Protein AF-A0A9N8D6X9-F1 (afdb_monomer_lite)

Secondary structure (DSSP, 8-state):
-PPPHHHHT--TTGGGEEEETTTTEEEETTB-TT-EEHHHHHHTTSPPP-HHHHHHHHHHHHHH-TTTSGGGTT--HHHHHHHHHHHHHHHHHHHHHHHHHHHHHHHT-SSS---TTSHHHHHHHHHHHH-----S-SS---EETTTTEE-

Structure (mmCIF, N/CA/C/O backbone):
data_AF-A0A9N8D6X9-F1
#
_entry.id   AF-A0A9N8D6X9-F1
#
loop_
_atom_site.group_PDB
_atom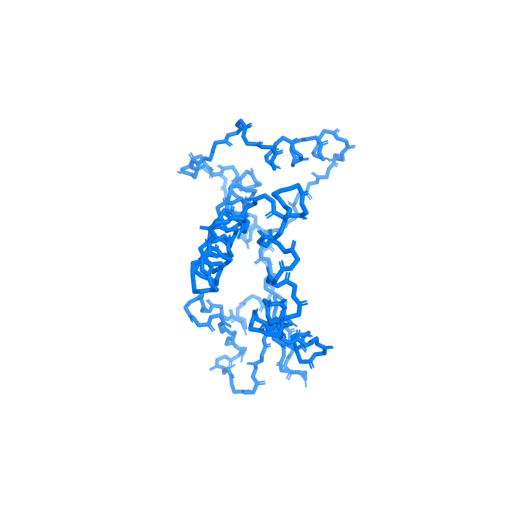_site.id
_atom_site.type_symbol
_atom_site.label_atom_id
_atom_site.label_alt_id
_atom_site.label_comp_id
_atom_site.label_asym_id
_atom_site.label_entity_id
_atom_site.label_seq_id
_atom_site.pdbx_PDB_ins_code
_atom_site.Cartn_x
_atom_site.Cartn_y
_atom_site.Cartn_z
_atom_site.occupancy
_atom_site.B_iso_or_equiv
_atom_site.auth_seq_id
_atom_site.auth_comp_id
_atom_site.auth_asym_id
_atom_site.auth_atom_id
_atom_site.pdbx_PDB_model_num
ATOM 1 N N . MET A 1 1 ? -7.297 19.271 22.903 1.00 64.44 1 MET A N 1
ATOM 2 C CA . MET A 1 1 ? -7.387 18.286 21.809 1.00 64.44 1 MET A CA 1
ATOM 3 C C . MET A 1 1 ? -8.527 17.331 22.108 1.00 64.44 1 MET A C 1
ATOM 5 O O . MET A 1 1 ? -8.699 16.963 23.267 1.00 64.44 1 MET A O 1
ATOM 9 N N . VAL A 1 2 ? -9.346 17.009 21.108 1.00 78.25 2 VAL A N 1
ATOM 10 C CA . VAL A 1 2 ? -10.376 15.965 21.226 1.00 78.25 2 VAL A CA 1
ATOM 11 C C . VAL A 1 2 ? -9.662 14.612 21.196 1.00 78.25 2 VAL A C 1
ATOM 13 O O . VAL A 1 2 ? -8.679 14.465 20.479 1.00 78.25 2 VAL A O 1
ATOM 16 N N . ALA A 1 3 ? -10.105 13.640 21.995 1.00 87.44 3 ALA A N 1
ATOM 17 C CA . ALA A 1 3 ? -9.507 12.306 21.960 1.00 87.44 3 ALA A CA 1
ATOM 18 C C . ALA A 1 3 ? -9.678 11.666 20.559 1.00 87.44 3 ALA A C 1
ATOM 20 O O . ALA A 1 3 ? -10.742 11.851 19.955 1.00 87.44 3 ALA A O 1
ATOM 21 N N . PRO A 1 4 ? -8.696 10.892 20.057 1.00 93.50 4 PRO A N 1
ATOM 22 C CA . PRO A 1 4 ? -8.816 10.170 18.791 1.00 93.50 4 P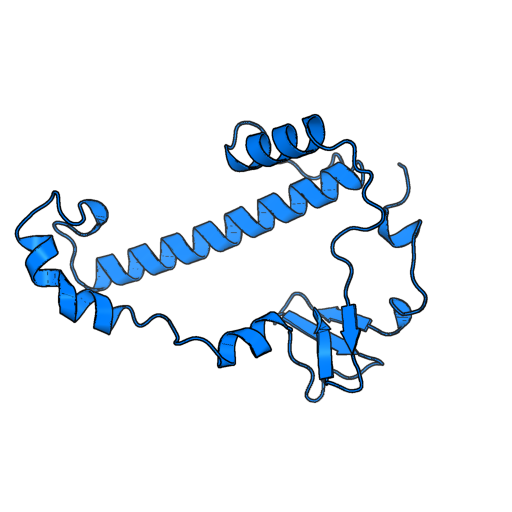RO A CA 1
ATOM 23 C C . PRO A 1 4 ? -10.070 9.287 18.719 1.00 93.50 4 PRO A C 1
ATOM 25 O O . PRO A 1 4 ? -10.524 8.739 19.730 1.00 93.50 4 PRO A O 1
ATOM 28 N N . LEU A 1 5 ? -10.614 9.098 17.515 1.00 96.50 5 LEU A N 1
ATOM 29 C CA . LEU A 1 5 ? -11.830 8.319 17.255 1.00 96.50 5 LEU A CA 1
ATOM 30 C C . LEU A 1 5 ? -11.744 6.901 17.825 1.00 96.50 5 LEU A C 1
ATOM 32 O O . LEU A 1 5 ? -12.691 6.433 18.451 1.00 96.50 5 LEU A O 1
ATOM 36 N N . ASN A 1 6 ? -10.587 6.250 17.702 1.00 94.50 6 ASN A N 1
ATOM 37 C CA . ASN A 1 6 ? -10.366 4.907 18.241 1.00 94.50 6 ASN A CA 1
ATOM 38 C C . ASN A 1 6 ? -10.375 4.835 19.776 1.00 94.50 6 ASN A C 1
ATOM 40 O O . ASN A 1 6 ? -10.672 3.777 20.318 1.00 94.50 6 ASN A O 1
ATOM 44 N N . GLN A 1 7 ? -10.102 5.939 20.480 1.00 93.56 7 GLN A N 1
ATOM 45 C CA . GLN A 1 7 ? -10.241 6.006 21.940 1.00 93.56 7 GLN A CA 1
ATOM 46 C C . GLN A 1 7 ? -11.688 6.304 22.346 1.00 93.56 7 GLN A C 1
ATOM 48 O O . GLN A 1 7 ? -12.206 5.725 23.297 1.00 93.56 7 GLN A O 1
ATOM 53 N N . ARG A 1 8 ? -12.358 7.197 21.608 1.00 95.19 8 ARG A N 1
ATOM 54 C CA . ARG A 1 8 ? -13.757 7.581 21.860 1.00 95.19 8 ARG A CA 1
ATOM 55 C C . ARG A 1 8 ? -14.734 6.441 21.592 1.00 95.19 8 ARG A C 1
ATOM 57 O O . ARG A 1 8 ? -15.713 6.294 22.313 1.00 95.19 8 ARG A O 1
ATOM 64 N N . ASN A 1 9 ? -14.451 5.656 20.558 1.00 95.88 9 ASN A N 1
ATOM 65 C CA . ASN A 1 9 ? -15.286 4.569 20.060 1.00 95.88 9 ASN A CA 1
ATOM 66 C C . ASN A 1 9 ? -14.560 3.220 20.188 1.00 95.88 9 ASN A C 1
ATOM 68 O O . ASN A 1 9 ? -14.598 2.393 19.275 1.00 95.88 9 ASN A O 1
ATOM 72 N N . ALA A 1 10 ? -13.865 3.023 21.313 1.00 95.06 10 ALA A N 1
ATOM 73 C CA . ALA A 1 10 ? -13.135 1.795 21.599 1.00 95.06 10 ALA A CA 1
ATOM 74 C C . ALA A 1 10 ? -14.063 0.573 21.544 1.00 95.06 10 ALA A C 1
ATOM 76 O O . ALA A 1 10 ? -15.201 0.605 22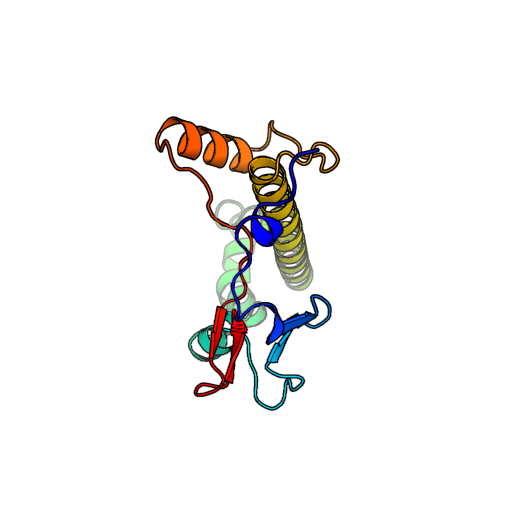.023 1.00 95.06 10 ALA A O 1
ATOM 77 N N . HIS A 1 11 ? -13.566 -0.521 20.976 1.00 94.88 11 HIS A N 1
ATOM 78 C CA . HIS A 1 11 ? -14.305 -1.771 20.878 1.00 94.88 11 HIS A CA 1
ATOM 79 C C . HIS A 1 11 ? -13.673 -2.830 21.796 1.00 94.88 11 HIS A C 1
ATOM 81 O O . HIS A 1 11 ? -12.452 -2.968 21.802 1.00 94.88 11 HIS A O 1
ATOM 87 N N . PRO A 1 12 ? -14.454 -3.667 22.511 1.00 95.00 12 PRO A N 1
ATOM 88 C CA . PRO A 1 12 ? -13.902 -4.650 23.456 1.00 95.00 12 PRO A CA 1
ATOM 89 C C . PRO A 1 12 ? -12.883 -5.636 22.859 1.00 95.00 12 PRO A C 1
ATOM 91 O O . PRO A 1 12 ? -12.087 -6.236 23.570 1.00 95.00 12 PRO A O 1
ATOM 94 N N . ARG A 1 13 ? -12.911 -5.839 21.536 1.00 94.25 13 ARG A N 1
ATOM 95 C CA . ARG A 1 13 ? -11.964 -6.724 20.833 1.00 94.25 13 ARG A CA 1
ATOM 96 C C . ARG A 1 13 ? -10.619 -6.078 20.506 1.00 94.25 13 ARG A C 1
ATOM 98 O O . ARG A 1 13 ? -9.728 -6.813 20.080 1.00 94.25 13 ARG A O 1
ATOM 105 N N . ASP A 1 14 ? -10.480 -4.770 20.695 1.00 93.75 14 ASP A N 1
ATOM 106 C CA . ASP A 1 14 ? -9.226 -4.049 20.464 1.00 93.75 14 ASP A CA 1
ATOM 107 C C . ASP A 1 14 ? -8.151 -4.530 21.453 1.00 93.75 14 ASP A C 1
ATOM 109 O O . ASP A 1 14 ? -7.010 -4.748 21.072 1.00 93.75 14 ASP A O 1
ATOM 113 N N . GLU A 1 15 ? -8.538 -4.843 22.695 1.00 94.12 15 GLU A N 1
ATOM 114 C CA . GLU A 1 15 ? -7.645 -5.385 23.736 1.00 94.12 15 GLU A CA 1
ATOM 115 C C . GLU A 1 15 ? -7.069 -6.769 23.395 1.00 94.12 15 GLU A C 1
ATOM 117 O O . GLU A 1 15 ? -6.085 -7.217 23.977 1.00 94.12 15 GLU A O 1
ATOM 122 N N . SER A 1 16 ? -7.705 -7.480 22.463 1.00 95.12 16 SER A N 1
ATOM 123 C CA . SER A 1 16 ? -7.321 -8.835 22.064 1.00 95.12 16 SER A CA 1
ATOM 124 C C . SER A 1 16 ? -6.456 -8.863 20.810 1.00 95.12 16 SER A C 1
ATOM 126 O O . SER A 1 16 ? -6.200 -9.953 20.294 1.00 95.12 16 SER A O 1
ATOM 128 N N . VAL A 1 17 ? -6.040 -7.710 20.286 1.00 95.12 17 VAL A N 1
ATOM 129 C CA . VAL A 1 17 ? -5.188 -7.654 19.104 1.00 95.12 17 VAL A CA 1
ATOM 130 C C . VAL A 1 17 ? -4.112 -6.587 19.235 1.00 95.12 17 VAL A C 1
ATOM 132 O O . VAL A 1 17 ? -4.347 -5.482 19.709 1.00 95.12 17 VAL A O 1
ATOM 135 N N . THR A 1 18 ? -2.910 -6.914 18.783 1.00 93.81 18 THR A N 1
ATOM 136 C CA . THR A 1 18 ? -1.834 -5.943 18.586 1.00 93.81 18 THR A CA 1
ATOM 137 C C . THR A 1 18 ? -1.357 -6.043 17.149 1.00 93.81 18 THR A C 1
ATOM 139 O O . THR A 1 18 ? -1.124 -7.144 16.649 1.00 93.81 18 THR A O 1
ATOM 142 N N . PHE A 1 19 ? -1.243 -4.900 16.479 1.00 93.12 19 PHE A N 1
ATOM 143 C CA . PHE A 1 19 ? -0.642 -4.815 15.156 1.00 93.12 19 PHE A CA 1
ATOM 144 C C . PHE A 1 19 ? 0.808 -4.356 15.277 1.00 93.12 19 PHE A C 1
ATOM 146 O O . PHE A 1 19 ? 1.098 -3.307 15.849 1.00 93.12 19 PHE A O 1
ATOM 153 N N . GLU A 1 20 ? 1.711 -5.155 14.726 1.00 91.00 20 GLU A N 1
ATOM 154 C CA . GLU A 1 20 ? 3.118 -4.824 14.560 1.00 91.00 20 GLU A CA 1
ATOM 155 C C . GLU A 1 20 ? 3.316 -4.354 13.119 1.00 91.00 20 GLU A C 1
ATOM 157 O O . GLU A 1 20 ? 3.303 -5.150 12.174 1.00 91.00 20 GLU A O 1
ATOM 162 N N . ALA A 1 21 ? 3.477 -3.039 12.949 1.00 85.44 21 ALA A N 1
ATOM 163 C CA . ALA A 1 21 ? 3.698 -2.439 11.636 1.00 85.44 21 ALA A CA 1
ATOM 164 C C . ALA A 1 21 ? 4.974 -2.987 10.974 1.00 85.44 21 ALA A C 1
ATOM 166 O O . ALA A 1 21 ? 4.994 -3.253 9.769 1.00 85.44 21 ALA A O 1
ATOM 167 N N . GLU A 1 22 ? 6.025 -3.214 11.769 1.00 80.62 22 GLU A N 1
ATOM 168 C CA . GLU A 1 22 ? 7.230 -3.904 11.318 1.00 80.62 22 GLU A CA 1
ATOM 169 C C . GLU A 1 22 ? 6.913 -5.378 11.026 1.00 80.62 22 GLU A C 1
ATOM 171 O O . GLU A 1 22 ? 6.496 -6.141 11.893 1.00 80.62 22 GLU A O 1
ATOM 176 N N . GLY A 1 23 ? 7.071 -5.780 9.765 1.00 78.81 23 GLY A N 1
ATOM 177 C CA . GLY A 1 23 ? 6.716 -7.126 9.311 1.00 78.81 23 GLY A CA 1
ATOM 178 C C . GLY A 1 23 ? 5.217 -7.357 9.089 1.00 78.81 23 GLY A C 1
ATOM 179 O O . GLY A 1 23 ? 4.860 -8.446 8.644 1.00 78.81 23 GLY A O 1
ATOM 180 N N . HIS A 1 24 ? 4.363 -6.353 9.333 1.00 85.44 24 HIS A N 1
ATOM 181 C CA . HIS A 1 24 ? 2.919 -6.392 9.076 1.00 85.44 24 HIS A CA 1
ATOM 182 C C . HIS A 1 24 ? 2.240 -7.603 9.750 1.00 85.44 24 HIS A C 1
ATOM 184 O O . HIS A 1 24 ? 1.631 -8.453 9.093 1.00 85.44 24 HIS A O 1
ATOM 190 N N . ARG A 1 25 ? 2.399 -7.725 11.074 1.00 90.50 25 ARG A N 1
ATOM 191 C CA . ARG A 1 25 ? 1.953 -8.893 11.854 1.00 90.50 25 ARG A CA 1
ATOM 192 C C . ARG A 1 25 ? 0.812 -8.537 12.795 1.00 90.50 25 ARG A C 1
ATOM 194 O O . ARG A 1 25 ? 0.779 -7.462 13.379 1.00 90.50 25 ARG A O 1
ATOM 201 N N . TYR A 1 26 ? -0.094 -9.490 12.985 1.00 93.75 26 TYR A N 1
ATOM 202 C CA . TYR A 1 26 ? -1.213 -9.371 13.916 1.00 93.75 26 TYR A CA 1
ATOM 203 C C . TYR A 1 26 ? -1.055 -10.404 15.031 1.00 93.75 26 TYR A C 1
ATOM 205 O O . TYR A 1 26 ? -0.995 -11.609 14.775 1.00 93.75 26 TYR A O 1
ATOM 213 N N . LEU A 1 27 ? -0.988 -9.934 16.273 1.00 93.81 27 LEU A N 1
ATOM 214 C CA . LEU A 1 27 ? -0.948 -10.763 17.471 1.00 93.81 27 LEU A CA 1
ATOM 215 C C . LEU A 1 27 ? -2.362 -10.823 18.029 1.00 93.81 27 LEU A C 1
ATOM 217 O O . LEU A 1 27 ? -2.830 -9.870 18.641 1.00 93.81 27 LEU A O 1
ATOM 221 N N . ILE A 1 28 ? -3.046 -11.941 17.808 1.00 93.50 28 ILE A N 1
ATOM 222 C CA . ILE A 1 28 ? -4.412 -12.164 18.274 1.00 93.50 28 ILE A CA 1
ATOM 223 C C . ILE A 1 28 ? -4.337 -12.950 19.580 1.00 93.50 28 ILE A C 1
ATOM 225 O O . ILE A 1 28 ? -3.824 -14.068 19.611 1.00 93.50 28 ILE A O 1
ATOM 229 N N . GLN A 1 29 ? -4.851 -12.369 20.663 1.00 91.06 29 GLN A N 1
ATOM 230 C CA . GLN A 1 29 ? -4.846 -12.965 22.004 1.00 91.06 29 GLN A CA 1
ATOM 231 C C . GLN A 1 29 ? -3.429 -13.381 22.449 1.00 91.06 29 GLN A C 1
ATOM 233 O O . GLN A 1 29 ? -3.232 -14.439 23.042 1.00 91.06 29 GLN A O 1
ATOM 238 N N . GLY A 1 30 ? -2.431 -12.556 22.114 1.00 88.69 30 GLY A N 1
ATOM 239 C CA . GLY A 1 30 ? -1.023 -12.783 22.453 1.00 88.69 30 GLY A CA 1
ATOM 240 C C . GLY A 1 30 ? -0.268 -13.750 21.533 1.00 88.69 30 GLY A C 1
ATOM 241 O O . GLY A 1 30 ? 0.897 -14.026 21.798 1.00 88.69 30 GLY A O 1
ATOM 242 N N . SER A 1 31 ? -0.879 -14.255 20.453 1.00 88.88 31 SER A N 1
ATOM 243 C CA . SER A 1 31 ? -0.210 -15.143 19.494 1.00 88.88 31 SER A CA 1
ATOM 244 C C . SER A 1 31 ? -0.390 -14.683 18.048 1.00 88.88 31 SER A C 1
ATOM 246 O O . SER A 1 31 ? -1.481 -14.311 17.623 1.00 88.88 31 SER A O 1
ATOM 248 N N . SER A 1 32 ? 0.692 -14.749 17.272 1.00 91.75 32 SER A N 1
ATOM 249 C CA . SER A 1 32 ? 0.675 -14.588 15.810 1.00 91.75 32 SER A CA 1
ATOM 250 C C . SER A 1 32 ? 0.809 -15.928 15.073 1.00 91.75 32 SER A C 1
ATOM 252 O O . SER A 1 32 ? 0.985 -15.963 13.857 1.00 91.75 32 SER A O 1
ATOM 254 N N . GLU A 1 33 ? 0.724 -17.055 15.788 1.00 93.00 33 GLU A N 1
ATOM 255 C CA . GLU A 1 33 ? 0.914 -18.382 15.204 1.00 93.00 33 GLU A CA 1
ATOM 256 C C . GLU A 1 33 ? -0.182 -18.713 14.182 1.00 93.00 33 GLU A C 1
ATOM 258 O O . GLU A 1 33 ? -1.377 -18.773 14.499 1.00 93.00 33 GLU A O 1
ATOM 263 N N . GLY A 1 34 ? 0.254 -18.922 12.937 1.00 91.00 34 GLY A N 1
ATOM 264 C CA . GLY A 1 34 ? -0.612 -19.196 11.792 1.00 91.00 34 GLY A CA 1
ATOM 265 C C . GLY A 1 34 ? -1.469 -18.009 11.352 1.00 91.00 34 GLY A C 1
ATOM 266 O O . GLY A 1 34 ? -2.285 -18.179 10.452 1.00 91.00 34 GLY A O 1
ATOM 267 N N . VAL A 1 35 ? -1.311 -16.833 11.972 1.00 95.25 35 VAL A N 1
ATOM 268 C CA . VAL A 1 35 ? -2.072 -15.633 11.620 1.00 95.25 35 VAL A CA 1
ATOM 269 C C . VAL A 1 35 ? -1.442 -14.971 10.403 1.00 95.25 35 VAL A C 1
ATOM 271 O O . VAL A 1 35 ? -0.261 -14.628 10.421 1.00 95.25 35 VAL A O 1
ATOM 274 N N . ILE A 1 36 ? -2.241 -14.758 9.360 1.00 94.75 36 ILE A N 1
ATOM 275 C CA . ILE A 1 36 ? -1.839 -13.997 8.170 1.00 94.75 36 ILE A CA 1
ATOM 276 C C . ILE A 1 36 ? -2.766 -12.799 7.960 1.00 94.75 36 ILE A C 1
ATOM 278 O O . ILE A 1 36 ? -3.879 -12.761 8.492 1.00 94.75 36 ILE A O 1
ATOM 282 N N . SER A 1 37 ? -2.314 -11.810 7.186 1.00 94.50 37 SER A N 1
ATOM 283 C CA . SER A 1 37 ? -3.172 -10.683 6.827 1.00 94.50 37 SER A CA 1
ATOM 284 C C . SER A 1 37 ? -4.176 -11.065 5.735 1.00 94.50 37 SER A C 1
ATOM 286 O O . SER A 1 37 ? -3.928 -11.979 4.939 1.00 94.50 37 SER A O 1
ATOM 288 N N . VAL A 1 38 ? -5.297 -10.344 5.650 1.00 94.12 38 VAL A N 1
ATOM 289 C CA . VAL A 1 38 ? -6.248 -10.484 4.531 1.00 94.12 38 VAL A CA 1
ATOM 290 C C . VAL A 1 38 ? -5.545 -10.251 3.189 1.00 94.12 38 VAL A C 1
ATOM 292 O O . VAL A 1 38 ? -5.781 -10.990 2.236 1.00 94.12 38 VAL A O 1
ATOM 295 N N . THR A 1 39 ? -4.627 -9.285 3.122 1.00 91.81 39 THR A N 1
ATOM 296 C CA . THR A 1 39 ? -3.837 -8.996 1.918 1.00 91.81 39 THR A CA 1
ATOM 297 C C . THR A 1 39 ? -2.916 -10.157 1.542 1.00 91.81 39 THR A C 1
ATOM 299 O O . THR A 1 39 ? -2.826 -10.494 0.364 1.00 91.81 39 THR A O 1
ATOM 302 N N . THR A 1 40 ? -2.281 -10.814 2.521 1.00 93.50 40 THR A N 1
ATOM 303 C CA . THR A 1 40 ? -1.474 -12.021 2.279 1.00 93.50 40 THR A CA 1
ATOM 304 C C . THR A 1 40 ? -2.340 -13.155 1.743 1.00 93.50 40 THR A C 1
ATOM 306 O O . THR A 1 40 ? -1.984 -13.751 0.732 1.00 93.50 40 THR A O 1
ATOM 309 N N . LEU A 1 41 ? -3.502 -13.411 2.356 1.00 94.69 41 LEU A N 1
ATOM 310 C CA . LEU A 1 41 ? -4.436 -14.431 1.872 1.00 94.69 41 LEU A CA 1
ATOM 311 C C . LEU A 1 41 ? -4.877 -14.153 0.430 1.00 94.69 41 LEU A C 1
ATOM 313 O O . LEU A 1 41 ? -4.859 -15.058 -0.396 1.00 94.69 41 LEU A O 1
ATOM 317 N N . LEU A 1 42 ? -5.267 -12.912 0.121 1.00 94.19 42 LEU A N 1
ATOM 318 C CA . LEU A 1 42 ? -5.654 -12.527 -1.237 1.00 94.19 42 LEU A CA 1
ATOM 319 C C . LEU A 1 42 ? -4.493 -12.698 -2.220 1.00 94.19 42 LEU A C 1
ATOM 321 O O . LEU A 1 42 ? -4.717 -13.158 -3.336 1.00 94.19 42 LEU A O 1
ATOM 325 N N . GLY A 1 43 ? -3.265 -12.391 -1.800 1.00 93.69 43 GLY A N 1
ATOM 326 C CA . GLY A 1 43 ? -2.054 -12.549 -2.603 1.00 93.69 43 GLY A CA 1
ATOM 327 C C . GLY A 1 43 ? -1.815 -13.973 -3.111 1.00 93.69 43 GLY A C 1
ATOM 328 O O . GLY A 1 43 ? -1.274 -14.130 -4.201 1.00 93.69 43 GLY A O 1
ATOM 329 N N . GLU A 1 44 ? -2.280 -15.001 -2.396 1.00 94.38 44 GLU A N 1
ATOM 330 C CA . GLU A 1 44 ? -2.180 -16.405 -2.831 1.00 94.38 44 GLU A CA 1
ATOM 331 C C . GLU A 1 44 ? -3.042 -16.716 -4.068 1.00 94.38 44 GLU A C 1
ATOM 333 O O . GLU A 1 44 ? -2.786 -17.682 -4.788 1.00 94.38 44 GLU A O 1
ATOM 338 N N . PHE A 1 45 ? -4.061 -15.897 -4.349 1.00 96.25 45 PHE A N 1
ATOM 339 C CA . PHE A 1 45 ? -4.969 -16.090 -5.483 1.00 96.25 45 PHE A CA 1
ATOM 340 C C . PHE A 1 45 ? -4.545 -15.332 -6.746 1.00 96.25 45 PHE A C 1
ATOM 342 O O . PHE A 1 45 ? -5.180 -15.497 -7.791 1.00 96.25 45 PHE A O 1
ATOM 349 N N . PHE A 1 46 ? -3.487 -14.517 -6.682 1.00 94.81 46 PHE A N 1
ATOM 350 C CA . PHE A 1 46 ? -3.022 -13.720 -7.815 1.00 94.81 46 PHE A CA 1
ATOM 351 C C . PHE A 1 46 ? -1.579 -14.063 -8.194 1.00 94.81 46 PHE A C 1
ATOM 353 O O . PHE A 1 46 ? -0.724 -14.239 -7.325 1.00 94.81 46 PHE A O 1
ATOM 360 N N . PRO A 1 47 ? -1.263 -14.137 -9.499 1.00 94.25 47 PRO A N 1
ATOM 361 C CA . PRO A 1 47 ? 0.111 -14.332 -9.929 1.00 94.25 47 PRO A CA 1
ATOM 362 C C . PRO A 1 47 ? 0.968 -13.136 -9.506 1.00 94.25 47 PRO A C 1
ATOM 364 O O . PRO A 1 47 ? 0.555 -11.979 -9.621 1.00 94.25 47 PRO A O 1
ATOM 367 N N . LYS A 1 48 ? 2.195 -13.416 -9.059 1.00 93.06 48 LYS A N 1
ATOM 368 C CA . LYS A 1 48 ? 3.183 -12.366 -8.802 1.00 93.06 48 LYS A CA 1
ATOM 369 C C . LYS A 1 48 ? 3.567 -11.691 -10.117 1.00 93.06 48 LYS A C 1
ATOM 371 O O . LYS A 1 48 ? 3.653 -12.341 -11.158 1.00 93.06 48 LYS A O 1
ATOM 376 N N . PHE A 1 49 ? 3.805 -10.384 -10.058 1.00 94.38 49 PHE A N 1
ATOM 377 C CA . PHE A 1 49 ? 4.335 -9.644 -11.196 1.00 94.38 49 PHE A CA 1
ATOM 378 C C . PHE A 1 49 ? 5.739 -10.157 -11.534 1.00 94.38 49 PHE A C 1
ATOM 380 O O . PHE A 1 49 ? 6.630 -10.126 -10.687 1.00 94.38 49 PHE A O 1
ATOM 387 N N . ASP A 1 50 ? 5.914 -10.629 -12.766 1.00 96.75 50 ASP A N 1
ATOM 388 C CA . ASP A 1 50 ? 7.194 -11.091 -13.297 1.00 96.75 50 ASP A CA 1
ATOM 389 C C . ASP A 1 50 ? 7.739 -10.030 -14.267 1.00 96.75 50 ASP A C 1
ATOM 391 O O . ASP A 1 50 ? 7.278 -9.942 -15.415 1.00 96.75 50 ASP A O 1
ATOM 395 N N . PRO A 1 51 ? 8.677 -9.176 -13.817 1.00 96.75 51 PRO A N 1
ATOM 396 C CA . PRO A 1 51 ? 9.188 -8.109 -14.656 1.00 96.75 51 PRO A CA 1
ATOM 397 C C . PRO A 1 51 ? 9.994 -8.650 -15.841 1.00 96.75 51 PRO A C 1
ATOM 399 O O . PRO A 1 51 ? 9.911 -8.079 -16.929 1.00 96.75 51 PRO A O 1
ATOM 402 N N . ASP A 1 52 ? 10.725 -9.755 -15.672 1.00 97.81 52 ASP A N 1
ATOM 403 C CA . ASP A 1 52 ? 11.542 -10.337 -16.735 1.00 97.81 52 ASP A CA 1
ATOM 404 C C . ASP A 1 52 ? 10.647 -10.909 -17.843 1.00 97.81 52 ASP A C 1
ATOM 406 O O . ASP A 1 52 ? 10.857 -10.591 -19.014 1.00 97.81 52 ASP A O 1
ATOM 410 N N . ALA A 1 53 ? 9.568 -11.626 -17.503 1.00 97.81 53 ALA A N 1
ATOM 411 C CA . ALA A 1 53 ? 8.618 -12.139 -18.494 1.00 97.81 53 ALA A CA 1
ATOM 412 C C . ALA A 1 53 ? 7.955 -11.022 -19.320 1.00 97.81 53 ALA A C 1
ATOM 414 O O . ALA A 1 53 ? 7.755 -11.157 -20.534 1.00 97.81 53 ALA A O 1
ATOM 415 N N . VAL A 1 54 ? 7.605 -9.902 -18.681 1.00 97.19 54 VAL A N 1
ATOM 416 C CA . VAL A 1 54 ? 7.016 -8.743 -19.369 1.00 97.19 54 VAL A CA 1
ATOM 417 C C . VAL A 1 54 ? 8.056 -8.072 -20.264 1.00 97.19 54 VAL A C 1
ATOM 419 O O . VAL A 1 54 ? 7.769 -7.781 -21.429 1.00 97.19 54 VAL A O 1
ATOM 422 N N . ILE A 1 55 ? 9.266 -7.843 -19.755 1.00 97.75 55 ILE A N 1
ATOM 423 C CA . ILE A 1 55 ? 10.338 -7.209 -20.519 1.00 97.75 55 ILE A CA 1
ATOM 424 C C . ILE A 1 55 ? 10.721 -8.083 -21.712 1.00 97.75 55 ILE A C 1
ATOM 426 O O . ILE A 1 55 ? 10.701 -7.594 -22.836 1.00 97.75 55 ILE A O 1
ATOM 430 N N . ASP A 1 56 ? 10.979 -9.373 -21.529 1.00 97.25 56 ASP A N 1
ATOM 431 C CA . ASP A 1 56 ? 11.361 -10.280 -22.616 1.00 97.25 56 ASP A CA 1
ATOM 432 C C . ASP A 1 56 ? 10.322 -10.324 -23.737 1.00 97.25 56 ASP A C 1
ATOM 434 O O . ASP A 1 56 ? 10.670 -10.343 -24.920 1.00 97.25 56 ASP A O 1
ATOM 438 N N . LYS A 1 57 ? 9.038 -10.248 -23.378 1.00 97.50 57 LYS A N 1
ATOM 439 C CA . LYS A 1 57 ? 7.936 -10.243 -24.342 1.00 97.50 57 LYS A CA 1
ATOM 440 C C . LYS A 1 57 ? 7.859 -8.964 -25.179 1.00 97.50 57 LYS A C 1
ATOM 442 O O . LYS A 1 57 ? 7.440 -9.022 -26.339 1.00 97.50 57 LYS A O 1
ATOM 447 N N . TYR A 1 58 ? 8.199 -7.805 -24.614 1.00 96.81 58 TYR A N 1
ATOM 448 C CA . TYR A 1 58 ? 7.904 -6.510 -25.241 1.00 96.81 58 TYR A CA 1
ATOM 449 C C . TYR A 1 58 ? 9.128 -5.639 -25.552 1.00 96.81 58 TYR A C 1
ATOM 451 O O . TYR A 1 58 ? 9.000 -4.707 -26.349 1.00 96.81 58 TYR A O 1
ATOM 459 N N . TYR A 1 59 ? 10.307 -5.952 -25.012 1.00 96.94 59 TYR A N 1
ATOM 460 C CA . TYR A 1 59 ? 11.500 -5.102 -25.055 1.00 96.94 59 TYR A CA 1
ATOM 461 C C . TYR A 1 59 ? 11.857 -4.641 -26.469 1.00 96.94 59 TYR A C 1
ATOM 463 O O . TYR A 1 59 ? 11.951 -3.443 -26.722 1.00 96.94 59 TYR A O 1
ATOM 471 N N . THR A 1 60 ? 11.965 -5.571 -27.424 1.00 96.31 60 THR A N 1
ATOM 472 C CA . THR A 1 60 ? 12.293 -5.244 -28.822 1.00 96.31 60 THR A CA 1
ATOM 473 C C . THR A 1 60 ? 11.297 -4.256 -29.431 1.00 96.31 60 THR A C 1
ATOM 475 O O . THR A 1 60 ? 11.701 -3.330 -30.127 1.00 96.31 60 THR A O 1
ATOM 478 N N . ARG A 1 61 ? 9.996 -4.403 -29.141 1.00 95.44 61 ARG A N 1
ATOM 479 C CA . ARG A 1 61 ? 8.959 -3.493 -29.654 1.00 95.44 61 ARG A CA 1
ATOM 480 C C . ARG A 1 61 ? 9.064 -2.106 -29.031 1.00 95.44 61 ARG A C 1
ATOM 482 O O . ARG A 1 61 ? 8.802 -1.123 -29.718 1.00 95.44 61 ARG A O 1
ATOM 489 N N . TRP A 1 62 ? 9.436 -2.027 -27.755 1.00 96.69 62 TRP A N 1
ATOM 490 C CA . TRP A 1 62 ? 9.666 -0.754 -27.077 1.00 96.69 62 TRP A CA 1
ATOM 491 C C . TRP A 1 62 ? 10.885 -0.033 -27.644 1.00 96.69 62 TRP A C 1
ATOM 493 O O . TRP A 1 62 ? 10.787 1.160 -27.890 1.00 96.69 62 TRP A O 1
ATOM 503 N N . GLN A 1 63 ? 11.975 -0.744 -27.959 1.00 97.00 63 GLN A N 1
ATOM 504 C CA . GLN A 1 63 ? 13.181 -0.133 -28.540 1.00 97.00 63 GLN A CA 1
ATOM 505 C C . GLN A 1 63 ? 13.037 0.255 -30.022 1.00 97.00 63 GLN A C 1
ATOM 507 O O . GLN A 1 63 ? 13.808 1.064 -30.523 1.00 97.00 63 GLN A O 1
ATOM 512 N N . GLN A 1 64 ? 12.053 -0.288 -30.744 1.00 96.19 64 GLN A N 1
ATOM 513 C CA . GLN A 1 64 ? 11.800 0.062 -32.150 1.00 96.19 64 GLN A CA 1
ATOM 514 C C . GLN A 1 64 ? 10.921 1.306 -32.329 1.00 96.19 64 GLN A C 1
ATOM 516 O O . GLN A 1 64 ? 10.887 1.881 -33.416 1.00 96.19 64 GLN A O 1
ATOM 521 N N . ASN A 1 65 ? 10.153 1.691 -31.308 1.00 93.12 65 ASN A N 1
ATOM 522 C CA . ASN A 1 65 ? 9.187 2.775 -31.416 1.00 93.12 65 ASN A CA 1
ATOM 523 C C . ASN A 1 65 ? 8.989 3.465 -30.063 1.00 93.12 65 ASN A C 1
ATOM 525 O O . ASN A 1 65 ? 8.299 2.943 -29.182 1.00 93.12 65 ASN A O 1
ATOM 529 N N . SER A 1 66 ? 9.519 4.683 -29.955 1.00 90.31 66 SER A N 1
ATOM 530 C CA . SER A 1 66 ? 9.434 5.514 -28.753 1.00 90.31 66 SER A CA 1
ATOM 531 C C . SER A 1 66 ? 8.001 5.833 -28.318 1.00 90.31 66 SER A C 1
ATOM 533 O O . SER A 1 66 ? 7.779 6.076 -27.141 1.00 90.31 66 SER A O 1
ATOM 535 N N . TYR A 1 67 ? 7.001 5.766 -29.201 1.00 92.06 67 TYR A N 1
ATOM 536 C CA . TYR A 1 67 ? 5.599 6.011 -28.842 1.00 92.06 67 TYR A CA 1
ATOM 537 C C . TYR A 1 67 ? 4.904 4.814 -28.176 1.00 92.06 67 TYR A C 1
ATOM 539 O O . TYR A 1 67 ? 3.830 4.979 -27.604 1.00 92.06 67 TYR A O 1
ATOM 547 N N . LYS A 1 68 ? 5.458 3.593 -28.255 1.00 90.38 68 LYS A N 1
ATOM 548 C CA . LYS A 1 68 ? 4.803 2.392 -27.694 1.00 90.38 68 LYS A CA 1
ATOM 549 C C . LYS A 1 68 ? 4.882 2.328 -26.173 1.00 90.38 68 LYS A C 1
ATOM 551 O O . LYS A 1 68 ? 3.932 1.876 -25.538 1.00 90.38 68 LYS A O 1
ATOM 556 N N . LYS A 1 69 ? 6.030 2.714 -25.626 1.00 93.50 69 LYS A N 1
ATOM 557 C CA . LYS A 1 69 ? 6.305 2.779 -24.189 1.00 93.50 69 LYS A CA 1
ATOM 558 C C . LYS A 1 69 ? 7.435 3.794 -23.970 1.00 93.50 69 LYS A C 1
ATOM 560 O O . LYS A 1 69 ? 8.588 3.381 -23.822 1.00 93.50 69 LYS A O 1
ATOM 565 N N . PRO A 1 70 ? 7.135 5.101 -24.075 1.00 95.38 70 PRO A N 1
ATOM 566 C CA . PRO A 1 70 ? 8.142 6.162 -24.040 1.00 95.38 70 PRO A CA 1
ATOM 567 C C . PRO A 1 70 ? 9.091 6.081 -22.842 1.00 95.38 70 PRO A C 1
ATOM 569 O O . PRO A 1 70 ? 10.288 6.299 -22.990 1.00 95.38 70 PRO A O 1
ATOM 572 N N . GLU A 1 71 ? 8.576 5.701 -21.676 1.00 95.88 71 GLU A N 1
ATOM 573 C CA . GLU A 1 71 ? 9.329 5.559 -20.432 1.00 95.88 71 GLU A CA 1
ATOM 574 C C . GLU A 1 71 ? 10.380 4.437 -20.470 1.00 95.88 71 GLU A C 1
ATOM 576 O O . GLU A 1 71 ? 11.373 4.512 -19.755 1.00 95.88 71 GLU A O 1
ATOM 581 N N . CYS A 1 72 ? 10.202 3.425 -21.328 1.00 96.19 72 CYS A N 1
ATOM 582 C CA . CYS A 1 72 ? 11.130 2.299 -21.487 1.00 96.19 72 CYS A CA 1
ATOM 583 C C . CYS A 1 72 ? 12.068 2.451 -22.700 1.00 96.19 72 CYS A C 1
ATOM 585 O O . CYS A 1 72 ? 12.959 1.621 -22.901 1.00 96.19 72 CYS A O 1
ATOM 587 N N . TYR A 1 73 ? 11.849 3.454 -23.552 1.00 97.38 73 TYR A N 1
ATOM 588 C CA . TYR A 1 73 ? 12.648 3.671 -24.757 1.00 97.38 73 TYR A CA 1
ATOM 589 C C . TYR A 1 73 ? 14.076 4.104 -24.400 1.00 97.38 73 TYR A C 1
ATOM 591 O O . TYR A 1 73 ? 14.270 4.887 -23.471 1.00 97.38 73 TYR A O 1
ATOM 599 N N . ASN A 1 74 ? 15.076 3.603 -25.132 1.00 97.00 74 ASN A N 1
ATOM 600 C CA . ASN A 1 74 ? 16.503 3.825 -24.860 1.00 97.00 74 ASN A CA 1
ATOM 601 C C . ASN A 1 74 ? 16.962 3.401 -23.451 1.00 97.00 74 ASN A C 1
ATOM 603 O O . ASN A 1 74 ? 17.998 3.865 -22.980 1.00 97.00 74 ASN A O 1
ATOM 607 N N . LYS A 1 75 ? 16.216 2.515 -22.783 1.00 97.44 75 LYS A N 1
ATOM 608 C CA . LYS A 1 75 ? 16.617 1.889 -21.519 1.00 97.44 75 LYS A CA 1
ATOM 609 C C . LYS A 1 75 ? 17.004 0.433 -21.738 1.00 97.44 75 LYS A C 1
ATOM 611 O O . LYS A 1 75 ? 16.425 -0.285 -22.559 1.00 97.44 75 LYS A O 1
ATOM 616 N N . THR A 1 76 ? 17.976 -0.029 -20.973 1.00 98.12 76 THR A N 1
ATOM 617 C CA . THR A 1 76 ? 18.292 -1.446 -20.805 1.00 98.12 76 THR A CA 1
ATOM 618 C C . THR A 1 76 ? 17.181 -2.157 -20.031 1.00 98.12 76 THR A C 1
ATOM 620 O O . THR A 1 76 ? 16.341 -1.533 -19.380 1.00 98.12 76 THR A O 1
ATOM 623 N N . LYS A 1 77 ? 17.165 -3.492 -20.091 1.00 98.12 77 LYS A N 1
ATOM 624 C CA . LYS A 1 77 ? 16.219 -4.299 -19.307 1.00 98.12 77 LYS A CA 1
ATOM 625 C C . LYS A 1 77 ? 16.351 -4.029 -17.806 1.00 98.12 77 LYS A C 1
ATOM 627 O O . LYS A 1 77 ? 15.338 -3.906 -17.127 1.00 98.12 77 LYS A O 1
ATOM 632 N N . ASP A 1 78 ? 17.576 -3.890 -17.307 1.00 98.31 78 ASP A N 1
ATOM 633 C CA . ASP A 1 78 ? 17.826 -3.646 -15.885 1.00 98.31 78 ASP A CA 1
ATOM 634 C C . ASP A 1 78 ? 17.392 -2.240 -15.457 1.00 98.31 78 ASP A C 1
ATOM 636 O O . ASP A 1 78 ? 16.765 -2.096 -14.412 1.00 98.31 78 ASP A O 1
ATOM 640 N N . GLU A 1 79 ? 17.595 -1.219 -16.296 1.00 98.25 79 GLU A N 1
ATOM 641 C CA . GLU A 1 79 ? 17.066 0.127 -16.032 1.00 98.25 79 GLU A CA 1
ATOM 642 C C . GLU A 1 79 ? 15.532 0.161 -15.995 1.00 98.25 79 GLU A C 1
ATOM 644 O O . GLU A 1 79 ? 14.958 0.913 -15.211 1.00 98.25 79 GLU A O 1
ATOM 649 N N . ILE A 1 80 ? 14.851 -0.646 -16.817 1.00 98.25 80 ILE A N 1
ATOM 650 C CA . ILE A 1 80 ? 13.384 -0.763 -16.774 1.00 98.25 80 ILE A CA 1
ATOM 651 C C . ILE A 1 80 ? 12.935 -1.432 -15.469 1.00 98.25 80 ILE A C 1
ATOM 653 O O . ILE A 1 80 ? 11.976 -0.971 -14.851 1.00 98.25 80 ILE A O 1
ATOM 657 N N . LYS A 1 81 ? 13.626 -2.493 -15.032 1.00 98.19 81 LYS A N 1
ATOM 658 C CA . LYS A 1 81 ? 13.325 -3.173 -13.761 1.00 98.19 81 LYS A CA 1
ATOM 659 C C . LYS A 1 81 ? 13.509 -2.249 -12.568 1.00 98.19 81 LYS A C 1
ATOM 661 O O . LYS A 1 81 ? 12.626 -2.182 -11.718 1.00 98.19 81 LYS A O 1
ATOM 666 N N . GLU A 1 82 ? 14.624 -1.528 -12.527 1.00 98.25 82 GLU A N 1
ATOM 667 C CA . GLU A 1 82 ? 14.905 -0.586 -11.446 1.00 98.25 82 GLU A CA 1
ATOM 668 C C . GLU A 1 82 ? 13.902 0.571 -11.444 1.00 98.25 82 GLU A C 1
ATOM 670 O O . GLU A 1 82 ? 13.402 0.939 -10.387 1.00 98.25 82 GLU A O 1
ATOM 675 N N . MET A 1 83 ? 13.519 1.079 -12.620 1.00 97.69 83 MET A N 1
ATOM 676 C CA . MET A 1 83 ? 12.459 2.083 -12.741 1.00 97.69 83 MET A CA 1
ATOM 677 C C . MET A 1 83 ? 11.130 1.576 -12.168 1.00 97.69 83 MET A C 1
ATOM 679 O O . MET A 1 83 ? 10.549 2.242 -11.322 1.00 97.69 83 MET A O 1
ATOM 683 N N . TRP A 1 84 ? 10.661 0.388 -12.565 1.00 97.62 84 TRP A N 1
ATOM 684 C CA . TRP A 1 84 ? 9.409 -0.168 -12.035 1.00 97.62 84 TRP A CA 1
ATOM 685 C C . TRP A 1 84 ? 9.460 -0.431 -10.532 1.00 97.62 84 TRP A C 1
ATOM 687 O O . TRP A 1 84 ? 8.459 -0.240 -9.843 1.00 97.62 84 TRP A O 1
ATOM 697 N N . ARG A 1 85 ? 10.615 -0.863 -10.019 1.00 97.50 85 ARG A N 1
ATOM 698 C CA . ARG A 1 85 ? 10.827 -1.034 -8.584 1.00 97.50 85 ARG A CA 1
ATOM 699 C C . ARG A 1 85 ? 10.728 0.304 -7.854 1.00 97.50 85 ARG A C 1
ATOM 701 O O . ARG A 1 85 ? 9.958 0.406 -6.906 1.00 97.50 85 ARG A O 1
ATOM 708 N N . ALA A 1 86 ? 11.452 1.319 -8.323 1.00 97.75 86 ALA A N 1
ATOM 709 C CA . ALA A 1 86 ? 11.444 2.655 -7.738 1.00 97.75 86 ALA A CA 1
ATOM 710 C C . ALA A 1 86 ? 10.049 3.299 -7.793 1.00 97.75 86 ALA A C 1
ATOM 712 O O . ALA A 1 86 ? 9.607 3.890 -6.810 1.00 97.75 86 ALA A O 1
ATOM 713 N N . ASP A 1 87 ? 9.328 3.136 -8.906 1.00 97.25 87 ASP A N 1
ATOM 714 C CA . ASP A 1 87 ? 7.942 3.590 -9.044 1.00 97.25 87 ASP A CA 1
ATOM 715 C C . ASP A 1 87 ? 7.021 2.884 -8.037 1.00 97.25 87 ASP A C 1
ATOM 717 O O . ASP A 1 87 ? 6.170 3.525 -7.420 1.00 97.25 87 ASP A O 1
ATOM 721 N N . GLY A 1 88 ? 7.208 1.576 -7.832 1.00 96.94 88 GLY A N 1
ATOM 722 C CA . GLY A 1 88 ? 6.468 0.795 -6.842 1.00 96.94 88 GLY A CA 1
ATOM 723 C C . GLY A 1 88 ? 6.739 1.239 -5.402 1.00 96.94 88 GLY A C 1
ATOM 724 O O . GLY A 1 88 ? 5.795 1.435 -4.633 1.00 96.94 88 GLY A O 1
ATOM 725 N N . ASP A 1 89 ? 8.008 1.446 -5.047 1.00 97.12 89 ASP A N 1
ATOM 726 C CA . ASP A 1 89 ? 8.412 1.923 -3.720 1.00 97.12 89 ASP A CA 1
ATOM 727 C C . ASP A 1 89 ? 7.864 3.332 -3.452 1.00 97.12 89 ASP A C 1
ATOM 729 O O . ASP A 1 89 ? 7.278 3.584 -2.394 1.00 97.12 89 ASP A O 1
ATOM 733 N N . LYS A 1 90 ? 7.955 4.225 -4.445 1.00 97.38 90 LYS A N 1
ATOM 734 C CA . LYS A 1 90 ? 7.391 5.574 -4.371 1.00 97.38 90 LYS A CA 1
ATOM 735 C C . LYS A 1 90 ? 5.871 5.544 -4.214 1.00 97.38 90 LYS A C 1
ATOM 737 O O . LYS A 1 90 ? 5.346 6.226 -3.340 1.00 97.38 90 LYS A O 1
ATOM 742 N N . ALA A 1 91 ? 5.161 4.749 -5.014 1.00 96.44 91 ALA A N 1
ATOM 743 C CA . ALA A 1 91 ? 3.705 4.645 -4.928 1.00 96.44 91 ALA A CA 1
ATOM 744 C C . ALA A 1 91 ? 3.253 4.122 -3.555 1.00 96.44 91 ALA A C 1
ATOM 746 O O . ALA A 1 91 ? 2.289 4.633 -2.982 1.00 96.44 91 ALA A O 1
ATOM 747 N N . LYS A 1 92 ? 3.976 3.142 -2.996 1.00 94.88 92 LYS A N 1
ATOM 748 C CA . LYS A 1 92 ? 3.736 2.635 -1.640 1.00 94.88 92 LYS A CA 1
ATOM 749 C C . LYS A 1 92 ? 3.922 3.733 -0.593 1.00 94.88 92 LYS A C 1
ATOM 751 O O . LYS A 1 92 ? 3.061 3.901 0.265 1.00 94.88 92 LYS A O 1
ATOM 756 N N . GLU A 1 93 ? 5.024 4.478 -0.655 1.00 95.50 93 GLU A N 1
ATOM 757 C CA . GLU A 1 93 ? 5.298 5.570 0.282 1.00 95.50 93 GLU A CA 1
ATOM 758 C C . GLU A 1 93 ? 4.252 6.690 0.181 1.00 95.50 93 GLU A C 1
ATOM 760 O O . GLU A 1 93 ? 3.728 7.153 1.196 1.00 95.50 93 GLU A O 1
ATOM 765 N N . GLU A 1 94 ? 3.907 7.103 -1.039 1.00 96.44 94 GLU A N 1
ATOM 766 C CA . GLU A 1 94 ? 2.902 8.136 -1.281 1.00 96.44 94 GLU A CA 1
ATOM 767 C C . GLU A 1 94 ? 1.513 7.716 -0.790 1.00 96.44 94 GLU A C 1
ATOM 769 O O . GLU A 1 94 ? 0.799 8.556 -0.238 1.00 96.44 94 GLU A O 1
ATOM 774 N N . GLY A 1 95 ? 1.162 6.435 -0.941 1.00 95.81 95 GLY A N 1
ATOM 775 C CA . GLY A 1 95 ? -0.060 5.850 -0.396 1.00 95.81 95 GLY A CA 1
ATOM 776 C C . GLY A 1 95 ? -0.086 5.861 1.133 1.00 95.81 95 GLY A C 1
ATOM 777 O O . GLY A 1 95 ? -1.063 6.329 1.715 1.00 95.81 95 GLY A O 1
ATOM 778 N N . THR A 1 96 ? 0.999 5.437 1.792 1.00 94.50 96 THR A N 1
ATOM 779 C CA . THR A 1 96 ? 1.116 5.484 3.262 1.00 94.50 96 THR A CA 1
ATOM 780 C C . THR A 1 96 ? 0.923 6.903 3.795 1.00 94.50 96 THR A C 1
ATOM 782 O O . THR A 1 96 ? 0.144 7.108 4.723 1.00 94.50 96 THR A O 1
ATOM 785 N N . ARG A 1 97 ? 1.573 7.898 3.175 1.00 96.44 97 ARG A N 1
ATOM 786 C CA . ARG A 1 97 ? 1.434 9.308 3.577 1.00 96.44 97 ARG A CA 1
ATOM 787 C C . ARG A 1 97 ? 0.007 9.823 3.392 1.00 96.44 97 ARG A C 1
ATOM 789 O O . ARG A 1 97 ? -0.478 10.584 4.223 1.00 96.44 97 ARG A O 1
ATOM 796 N N . LEU A 1 98 ? -0.669 9.419 2.314 1.00 97.56 98 LEU A N 1
ATOM 797 C CA . LEU A 1 98 ? -2.061 9.802 2.078 1.00 97.56 98 LEU A CA 1
ATOM 798 C C . LEU A 1 98 ? -2.997 9.210 3.141 1.00 97.56 98 LEU A C 1
ATOM 800 O O . LEU A 1 98 ? -3.838 9.935 3.664 1.00 97.56 98 LEU A O 1
ATOM 804 N N . HIS A 1 99 ? -2.841 7.927 3.481 1.00 96.56 99 HIS A N 1
ATOM 805 C CA . HIS A 1 99 ? -3.629 7.291 4.542 1.00 96.56 99 HIS A CA 1
ATOM 806 C C . HIS A 1 99 ? -3.431 7.987 5.893 1.00 96.56 99 HIS A C 1
ATOM 808 O O . HIS A 1 99 ? -4.415 8.340 6.540 1.00 96.56 99 HIS A O 1
ATOM 814 N N . GLN A 1 100 ? -2.180 8.277 6.266 1.00 95.88 100 GLN A N 1
ATOM 815 C CA . GLN A 1 100 ? -1.856 9.024 7.488 1.00 95.88 100 GLN A CA 1
ATOM 816 C C . GLN A 1 100 ? -2.531 10.402 7.520 1.00 95.88 100 GLN A C 1
ATOM 818 O O . GLN A 1 100 ? -3.103 10.784 8.536 1.00 95.88 100 GLN A O 1
ATOM 823 N N . ALA A 1 101 ? -2.529 11.129 6.399 1.00 97.06 101 ALA A N 1
ATOM 824 C CA . ALA A 1 101 ? -3.182 12.433 6.303 1.00 97.06 101 ALA A CA 1
ATOM 825 C C . ALA A 1 101 ? -4.715 12.351 6.424 1.00 97.06 101 ALA A C 1
ATOM 827 O O . ALA A 1 101 ? -5.336 13.203 7.058 1.00 97.06 101 ALA A O 1
ATOM 828 N N . ILE A 1 102 ? -5.343 11.329 5.831 1.00 96.81 102 ILE A N 1
ATOM 829 C CA . ILE A 1 102 ? -6.794 11.106 5.941 1.00 96.81 102 ILE A CA 1
ATOM 830 C C . ILE A 1 102 ? -7.174 10.717 7.377 1.00 96.81 102 ILE A C 1
ATOM 832 O O . ILE A 1 102 ? -8.169 11.209 7.909 1.00 96.81 102 ILE A O 1
ATOM 836 N N . GLU A 1 103 ? -6.384 9.860 8.025 1.00 96.25 103 GLU A N 1
ATOM 837 C CA . GLU A 1 103 ? -6.584 9.516 9.433 1.00 96.25 103 GLU A CA 1
ATOM 838 C C . GLU A 1 103 ? -6.450 10.748 10.339 1.00 96.25 103 GLU A C 1
ATOM 840 O O . GLU A 1 103 ? -7.302 10.967 11.207 1.00 96.25 103 GLU A O 1
ATOM 845 N N . ALA A 1 104 ? -5.430 11.576 10.110 1.00 95.75 104 ALA A N 1
ATOM 846 C CA . ALA A 1 104 ? -5.219 12.821 10.839 1.00 95.75 104 ALA A CA 1
ATOM 847 C C . ALA A 1 104 ? -6.393 13.794 10.662 1.00 95.75 104 ALA A C 1
ATOM 849 O O . ALA A 1 104 ? -6.896 14.338 11.645 1.00 95.75 104 ALA A O 1
ATOM 850 N N . TYR A 1 105 ? -6.912 13.930 9.436 1.00 95.31 105 TYR A N 1
ATOM 851 C CA . TYR A 1 105 ? -8.095 14.743 9.148 1.00 95.31 105 TYR A CA 1
ATOM 852 C C . TYR A 1 105 ? -9.301 14.337 10.001 1.00 95.31 105 TYR A C 1
ATOM 854 O O . TYR A 1 105 ? -9.914 15.187 10.645 1.00 95.31 105 TYR A O 1
ATOM 862 N N . TYR A 1 106 ? -9.625 13.043 10.070 1.00 95.69 106 TYR A N 1
ATOM 863 C CA . TYR A 1 106 ? -10.764 12.582 10.870 1.00 95.69 106 TYR A CA 1
ATOM 864 C C . TYR A 1 106 ? -10.534 12.691 12.383 1.00 95.69 106 TYR A C 1
ATOM 866 O O . TYR A 1 106 ? -11.494 12.837 13.145 1.00 95.69 106 TYR A O 1
ATOM 874 N N . ASN A 1 107 ? -9.279 12.637 12.829 1.00 95.75 107 ASN A N 1
ATOM 875 C CA . ASN A 1 107 ? -8.919 12.796 14.236 1.00 95.75 107 ASN A CA 1
ATOM 876 C C . ASN A 1 107 ? -8.687 14.260 14.654 1.00 95.75 107 ASN A C 1
ATOM 878 O O . ASN A 1 107 ? -8.534 14.515 15.847 1.00 95.75 107 ASN A O 1
ATOM 882 N N . ASN A 1 108 ? -8.759 15.219 13.723 1.00 93.62 108 ASN A N 1
ATOM 883 C CA . ASN A 1 108 ? -8.367 16.620 13.930 1.00 93.62 108 ASN A CA 1
ATOM 884 C C . ASN A 1 108 ? -6.933 16.744 14.478 1.00 93.62 108 ASN A C 1
ATOM 886 O O . ASN A 1 108 ? -6.677 17.515 15.405 1.00 93.62 108 ASN A O 1
ATOM 890 N N . ASP A 1 109 ? -6.026 15.931 13.939 1.00 94.00 109 ASP A N 1
ATOM 891 C CA . ASP A 1 109 ? -4.604 15.976 14.253 1.00 94.00 109 ASP A CA 1
ATOM 892 C C . ASP A 1 109 ? -3.901 16.937 13.285 1.00 94.00 109 ASP A C 1
ATOM 894 O O . ASP A 1 109 ? -3.773 16.664 12.091 1.00 94.00 109 ASP A O 1
ATOM 898 N N . GLU A 1 110 ? -3.499 18.096 13.803 1.00 90.69 110 GLU A N 1
ATOM 899 C CA . GLU A 1 110 ? -2.843 19.158 13.034 1.00 90.69 110 GLU A CA 1
ATOM 900 C C . GLU A 1 110 ? -1.318 18.963 12.931 1.00 90.69 110 GLU A C 1
ATOM 902 O O . GLU A 1 110 ? -0.665 19.712 12.207 1.00 90.69 110 GLU A O 1
ATOM 907 N N . GLU A 1 111 ? -0.733 17.974 13.624 1.00 92.38 111 GLU A N 1
ATOM 908 C CA . GLU A 1 111 ? 0.715 17.711 13.584 1.00 92.38 111 GLU A CA 1
ATOM 909 C C . GLU A 1 111 ? 1.140 16.976 12.301 1.00 92.38 111 GLU A C 1
ATOM 911 O O . GLU A 1 111 ? 2.303 17.040 11.892 1.00 92.38 111 GLU A O 1
ATOM 916 N N . VAL A 1 112 ? 0.205 16.287 11.639 1.00 92.19 112 VAL A N 1
ATOM 917 C CA . VAL A 1 112 ? 0.465 15.568 10.388 1.00 92.19 112 VAL A CA 1
ATOM 918 C C . VAL A 1 112 ? 0.333 16.518 9.201 1.00 92.19 112 VAL A C 1
ATOM 920 O O . VAL A 1 112 ? -0.758 16.806 8.706 1.00 92.19 112 VAL A O 1
ATOM 923 N N . GLU A 1 113 ? 1.474 16.974 8.695 1.00 92.94 113 GLU A N 1
ATOM 924 C CA . GLU A 1 113 ? 1.522 17.787 7.485 1.00 92.94 113 GLU A CA 1
ATOM 925 C C . GLU A 1 113 ? 1.351 16.939 6.217 1.00 92.94 113 GLU A C 1
ATOM 927 O O . GLU A 1 113 ? 2.001 15.908 6.020 1.00 92.94 113 GLU A O 1
ATOM 932 N N . TYR A 1 114 ? 0.513 17.418 5.297 1.00 95.44 114 TYR A N 1
ATOM 933 C CA . TYR A 1 114 ? 0.344 16.817 3.980 1.00 95.44 114 TYR A CA 1
ATOM 934 C C . TYR A 1 114 ? 0.067 17.889 2.923 1.00 95.44 114 TYR A C 1
ATOM 936 O O . TYR A 1 114 ? -0.707 18.822 3.145 1.00 95.44 114 TYR A O 1
ATOM 944 N N . ASP A 1 115 ? 0.679 17.749 1.745 1.00 95.50 115 ASP A N 1
ATOM 945 C CA . ASP A 1 115 ? 0.464 18.667 0.626 1.00 95.50 115 ASP A CA 1
ATOM 946 C C . ASP A 1 115 ? -0.959 18.522 0.060 1.00 95.50 115 ASP A C 1
ATOM 948 O O . ASP A 1 115 ? -1.272 17.631 -0.734 1.00 95.50 115 ASP A O 1
ATOM 952 N N . GLN A 1 116 ? -1.835 19.447 0.444 1.00 93.62 116 GLN A N 1
ATOM 953 C CA . GLN A 1 116 ? -3.231 19.463 0.009 1.00 93.62 116 GLN A CA 1
ATOM 954 C C . GLN A 1 116 ? -3.406 19.828 -1.477 1.00 93.62 116 GLN A C 1
ATOM 956 O O . GLN A 1 116 ? -4.502 19.702 -2.027 1.00 93.62 116 GLN A O 1
ATOM 961 N N . SER A 1 117 ? -2.346 20.265 -2.168 1.00 96.38 117 SER A N 1
ATOM 962 C CA . SER A 1 117 ? -2.405 20.538 -3.606 1.00 96.38 117 SER A CA 1
ATOM 963 C C . SER A 1 117 ? -2.400 19.259 -4.457 1.00 96.38 117 SER A C 1
ATOM 965 O O . SER A 1 117 ? -2.815 19.313 -5.628 1.00 96.38 117 SER A O 1
ATOM 967 N N . ARG A 1 118 ? -1.998 18.117 -3.868 1.00 96.56 118 ARG A N 1
ATOM 968 C CA . ARG A 1 118 ? -1.944 16.803 -4.525 1.00 96.56 118 ARG A CA 1
ATOM 969 C C . ARG A 1 118 ? -3.318 16.356 -5.017 1.00 96.56 118 ARG A C 1
ATOM 971 O O . ARG A 1 118 ? -4.356 16.633 -4.414 1.00 96.56 118 ARG A O 1
ATOM 978 N N . LYS A 1 119 ? -3.322 15.638 -6.140 1.00 97.75 119 LYS A N 1
ATOM 979 C CA . LYS A 1 119 ? -4.548 15.203 -6.821 1.00 97.75 119 LYS A CA 1
ATOM 980 C C . LYS A 1 119 ? -5.398 14.296 -5.931 1.00 97.75 119 LYS A C 1
ATOM 982 O O . LYS A 1 119 ? -6.611 14.463 -5.880 1.00 97.75 119 LYS A O 1
ATOM 987 N N . GLU A 1 120 ? -4.762 13.367 -5.234 1.00 97.25 120 GLU A N 1
ATOM 988 C CA . GLU A 1 120 ? -5.403 12.360 -4.390 1.00 97.25 120 GLU A CA 1
ATOM 989 C C . GLU A 1 120 ? -6.099 13.008 -3.185 1.00 97.25 120 GLU A C 1
ATOM 991 O O . GLU A 1 120 ? -7.195 12.602 -2.807 1.00 97.25 120 GLU A O 1
ATOM 996 N N . TRP A 1 121 ? -5.524 14.083 -2.634 1.00 97.75 121 TRP A N 1
ATOM 997 C CA . TRP A 1 121 ? -6.173 14.851 -1.570 1.00 97.75 121 TRP A CA 1
ATOM 998 C C . TRP A 1 121 ? -7.419 15.574 -2.063 1.00 97.75 121 TRP A C 1
ATOM 1000 O O . TRP A 1 121 ? -8.465 15.513 -1.429 1.00 97.75 121 TRP A O 1
ATOM 1010 N N . LYS A 1 122 ? -7.344 16.193 -3.243 1.00 97.94 122 LYS A N 1
ATOM 1011 C CA . LYS A 1 122 ? -8.511 16.829 -3.868 1.00 97.94 122 LYS A CA 1
ATOM 1012 C C . LYS A 1 122 ? -9.627 15.823 -4.150 1.00 97.94 122 LYS A C 1
ATOM 1014 O O . LYS A 1 122 ? -10.795 16.168 -4.021 1.00 97.94 122 LYS A O 1
ATOM 1019 N N . GLN A 1 123 ? -9.282 14.583 -4.509 1.00 97.81 123 GLN A N 1
ATOM 1020 C CA . GLN A 1 123 ? -10.261 13.500 -4.653 1.00 97.81 123 GLN A CA 1
ATOM 1021 C C . GLN A 1 123 ? -10.920 13.154 -3.313 1.00 97.81 123 GLN A C 1
ATOM 1023 O O . GLN A 1 123 ? -12.139 13.016 -3.262 1.00 97.81 123 GLN A O 1
ATOM 1028 N N . PHE A 1 124 ? -10.140 13.065 -2.233 1.00 96.88 124 PHE A N 1
ATOM 1029 C CA . PHE A 1 124 ? -10.674 12.877 -0.884 1.00 96.88 124 PHE A CA 1
ATOM 1030 C C . PHE A 1 124 ? -11.601 14.031 -0.460 1.00 96.88 124 PHE A C 1
ATOM 1032 O O . PHE A 1 124 ? -12.706 13.776 0.011 1.00 96.88 124 PHE A O 1
ATOM 1039 N N . GLN A 1 125 ? -11.206 15.287 -0.686 1.00 95.56 125 GLN A N 1
ATOM 1040 C CA . GLN A 1 125 ? -12.032 16.462 -0.378 1.00 95.56 125 GLN A CA 1
ATOM 1041 C C . GLN A 1 125 ? -13.348 16.457 -1.161 1.00 95.56 125 GLN A C 1
ATOM 1043 O O . GLN A 1 125 ? -14.408 16.627 -0.566 1.00 95.56 125 GLN A O 1
ATOM 1048 N N . ALA A 1 126 ? -13.298 16.181 -2.467 1.00 97.31 126 ALA A N 1
ATOM 1049 C CA . ALA A 1 126 ? -14.500 16.065 -3.289 1.00 97.31 126 ALA A CA 1
ATOM 1050 C C . ALA A 1 126 ? -15.441 14.960 -2.773 1.00 97.31 126 ALA A C 1
ATOM 1052 O O . ALA A 1 126 ? -16.650 15.166 -2.708 1.00 97.31 126 ALA A O 1
ATOM 1053 N N . PHE A 1 127 ? -14.890 13.818 -2.342 1.00 96.94 127 PHE A N 1
ATOM 1054 C CA . PHE A 1 127 ? -15.672 12.749 -1.7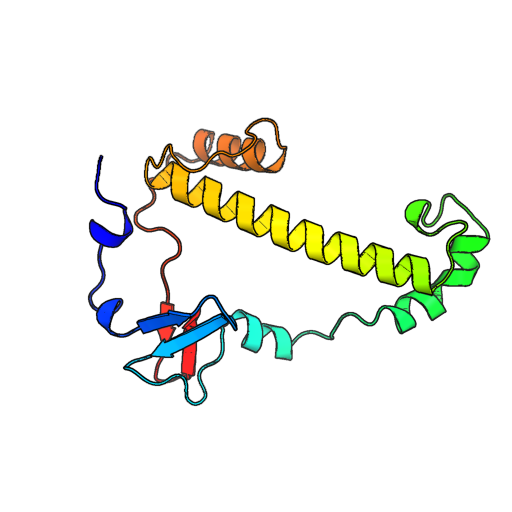18 1.00 96.94 127 PHE A CA 1
ATOM 1055 C C . PHE A 1 127 ? -16.358 13.215 -0.421 1.00 96.94 127 PHE A C 1
ATOM 1057 O O . PHE A 1 127 ? -17.528 12.903 -0.225 1.00 96.94 127 PHE A O 1
ATOM 1064 N N . GLN A 1 128 ? -15.683 13.984 0.443 1.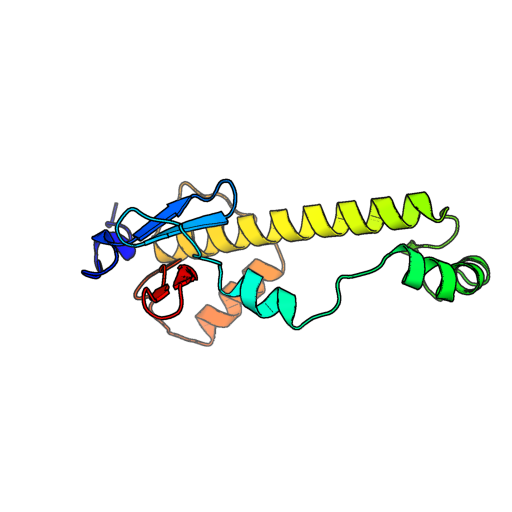00 95.19 128 GLN A N 1
ATOM 1065 C CA . GLN A 1 128 ? -16.294 14.541 1.665 1.00 95.19 128 GLN A CA 1
ATOM 1066 C C . GLN A 1 128 ? -17.390 15.575 1.368 1.00 95.19 128 GLN A C 1
ATOM 1068 O O . GLN A 1 128 ? -18.389 15.658 2.080 1.00 95.19 128 GLN A O 1
ATOM 1073 N N . GLU A 1 129 ? -17.212 16.384 0.325 1.00 94.88 129 GLU A N 1
ATOM 1074 C CA . GLU A 1 129 ? -18.209 17.378 -0.084 1.00 94.88 129 GLU A CA 1
ATOM 1075 C C . GLU A 1 129 ? -19.474 16.714 -0.646 1.00 94.88 129 GLU A C 1
ATOM 1077 O O . GLU A 1 129 ? -20.593 17.138 -0.338 1.00 94.88 129 GLU A O 1
ATOM 1082 N N . GLU A 1 130 ? -19.301 15.659 -1.445 1.00 97.88 130 GLU A N 1
ATOM 1083 C CA . GLU A 1 130 ? -20.400 14.872 -2.008 1.00 97.88 130 GLU A CA 1
ATOM 1084 C C . GLU A 1 130 ? -21.104 14.031 -0.933 1.00 97.88 130 GLU A C 1
ATOM 1086 O O . GLU A 1 130 ? -22.338 13.950 -0.894 1.00 97.88 130 GLU A O 1
ATOM 1091 N N . HIS A 1 131 ? -20.330 13.433 -0.027 1.00 95.38 131 HIS A N 1
ATOM 1092 C CA . HIS A 1 131 ? -20.821 12.518 0.991 1.00 95.38 131 HIS A CA 1
ATOM 1093 C C . HIS A 1 131 ? -20.630 13.095 2.391 1.00 95.38 131 HIS A C 1
ATOM 1095 O O . HIS A 1 131 ? -19.541 13.092 2.953 1.00 95.38 131 HIS A O 1
ATOM 1101 N N . LYS A 1 132 ? -21.740 13.502 3.011 1.00 90.31 132 LYS A N 1
ATOM 1102 C CA . LYS A 1 132 ? -21.782 13.990 4.398 1.00 90.31 132 LYS A CA 1
ATOM 1103 C C . LYS A 1 132 ? -21.718 12.832 5.398 1.00 90.31 132 LYS A C 1
ATOM 1105 O O . LYS A 1 132 ? -22.701 12.540 6.078 1.00 90.31 132 LYS A O 1
ATOM 1110 N N . LEU A 1 133 ? -20.593 12.127 5.413 1.00 92.25 133 LEU A N 1
ATOM 1111 C CA . LEU A 1 133 ? -20.339 10.990 6.290 1.00 92.25 133 LEU A CA 1
ATOM 1112 C C . LEU A 1 133 ? -19.513 11.427 7.497 1.00 92.25 133 LEU A C 1
ATOM 1114 O O . LEU A 1 133 ? -18.627 12.266 7.391 1.00 92.25 133 LEU A O 1
ATOM 1118 N N . GLU A 1 134 ? -19.779 10.805 8.639 1.00 91.75 134 GLU A N 1
ATOM 1119 C CA . GLU A 1 134 ? -18.972 10.973 9.842 1.00 91.75 134 GLU A CA 1
ATOM 1120 C C . GLU A 1 134 ? -18.209 9.678 10.112 1.00 91.75 134 GLU A C 1
ATOM 1122 O O . GLU A 1 134 ? -18.801 8.598 10.219 1.00 91.75 134 GLU A O 1
ATOM 1127 N N . ALA A 1 135 ? -16.883 9.772 10.211 1.00 94.56 135 ALA A N 1
ATOM 1128 C CA . ALA A 1 135 ? -16.059 8.624 10.547 1.00 94.56 135 ALA A CA 1
ATOM 1129 C C . ALA A 1 135 ? -16.308 8.204 12.002 1.00 94.56 135 ALA A C 1
ATOM 1131 O O . ALA A 1 135 ? -16.123 8.982 12.937 1.00 94.56 135 ALA A O 1
ATOM 1132 N N . TYR A 1 136 ? -16.697 6.944 12.199 1.00 95.69 136 TYR A N 1
ATOM 1133 C CA . TYR A 1 136 ? -16.841 6.371 13.538 1.00 95.69 136 TYR A CA 1
ATOM 1134 C C . TYR A 1 136 ? -15.485 5.926 14.107 1.00 95.69 136 TYR A C 1
ATOM 1136 O O . TYR A 1 136 ? -15.204 6.127 15.286 1.00 95.69 136 TYR A O 1
ATOM 1144 N N . ARG A 1 137 ? -14.624 5.342 13.268 1.00 95.69 137 ARG A N 1
ATOM 1145 C CA . ARG A 1 137 ? -13.273 4.866 13.603 1.00 95.69 137 ARG A CA 1
ATOM 1146 C C . ARG A 1 137 ? -12.349 4.989 12.388 1.00 95.69 137 ARG A C 1
AT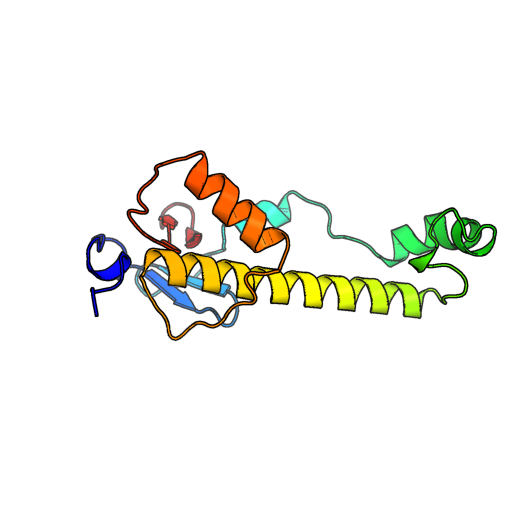OM 1148 O O . ARG A 1 137 ? -12.843 5.041 11.264 1.00 95.69 137 ARG A O 1
ATOM 1155 N N . THR A 1 138 ? -11.038 4.995 12.619 1.00 94.94 138 THR A N 1
ATOM 1156 C CA . THR A 1 138 ? -9.982 4.986 11.584 1.00 94.94 138 THR A CA 1
ATOM 1157 C C . THR A 1 138 ? -9.108 3.748 11.758 1.00 94.94 138 THR A C 1
ATOM 1159 O O . THR A 1 138 ? -8.982 3.273 12.883 1.00 94.94 138 THR A O 1
ATOM 1162 N N . GLU A 1 139 ? -8.561 3.199 10.666 1.00 92.56 139 GLU A N 1
ATOM 1163 C CA . GLU A 1 139 ? -7.580 2.087 10.684 1.00 92.56 139 GLU A CA 1
ATOM 1164 C C . GLU A 1 139 ? -7.932 0.964 11.696 1.00 92.56 139 GLU A C 1
ATOM 1166 O O . GLU A 1 139 ? -7.107 0.485 12.476 1.00 92.56 139 GLU A O 1
ATOM 1171 N N . MET A 1 140 ? -9.219 0.585 11.751 1.00 93.56 140 MET A N 1
ATOM 1172 C CA . MET A 1 140 ? -9.722 -0.377 12.733 1.00 93.56 140 MET A CA 1
ATOM 1173 C C . MET A 1 140 ? -9.288 -1.790 12.354 1.00 93.56 140 MET A C 1
ATOM 1175 O O . MET A 1 140 ? -9.726 -2.322 11.337 1.00 93.56 140 MET A O 1
ATOM 1179 N N . ILE A 1 141 ? -8.533 -2.428 13.244 1.00 93.56 141 ILE A N 1
ATOM 1180 C CA . ILE A 1 141 ? -8.106 -3.814 13.071 1.00 93.56 141 ILE A CA 1
ATOM 1181 C C . ILE A 1 141 ? -9.291 -4.761 13.272 1.00 93.56 141 ILE A C 1
ATOM 1183 O O . ILE A 1 141 ? -9.893 -4.843 14.348 1.00 93.56 141 ILE A O 1
ATOM 1187 N N . LEU A 1 142 ? -9.575 -5.553 12.246 1.00 94.38 142 LEU A N 1
ATOM 1188 C CA . LEU A 1 142 ? -10.521 -6.653 12.268 1.00 94.38 142 LEU A CA 1
ATOM 1189 C C . LEU A 1 142 ? -9.766 -7.979 12.272 1.00 94.38 142 LEU A C 1
ATOM 1191 O O . LEU A 1 142 ? -8.756 -8.169 11.602 1.00 94.38 142 LEU A O 1
ATOM 1195 N N . TRP A 1 143 ? -10.262 -8.943 13.045 1.00 95.75 143 TRP A N 1
ATOM 1196 C CA . TRP A 1 143 ? -9.574 -10.222 13.181 1.00 95.75 143 TRP A CA 1
ATOM 1197 C C . TRP A 1 143 ? -10.516 -11.397 13.431 1.00 95.75 143 TRP A C 1
ATOM 1199 O O . TRP A 1 143 ? -11.646 -11.258 13.919 1.00 95.75 143 TRP A O 1
ATOM 1209 N N . SER A 1 144 ? -10.033 -12.600 13.123 1.00 94.94 144 SER A N 1
ATOM 1210 C CA . SER A 1 144 ? -10.756 -13.853 13.327 1.00 94.94 144 SER A CA 1
ATOM 1211 C C . SER A 1 144 ? -9.837 -14.963 13.840 1.00 94.94 144 SER A C 1
ATOM 1213 O O . SER A 1 144 ? -9.082 -15.543 13.063 1.00 94.94 144 SER A O 1
ATOM 1215 N N . SER A 1 145 ? -9.957 -15.342 15.123 1.00 91.56 145 SER A N 1
ATOM 1216 C CA . SER A 1 145 ? -9.209 -16.490 15.677 1.00 91.56 145 SER A CA 1
ATOM 1217 C C . SER A 1 145 ? -9.548 -17.802 14.974 1.00 91.56 145 SER A C 1
ATOM 1219 O O . SER A 1 145 ? -8.671 -18.645 14.808 1.00 91.56 145 SER A O 1
ATOM 1221 N N . LYS A 1 146 ? -10.806 -17.969 14.537 1.00 93.62 146 LYS A N 1
ATOM 1222 C CA . LYS A 1 146 ? -11.266 -19.166 13.817 1.00 93.62 146 LYS A CA 1
ATOM 1223 C C . LYS A 1 146 ? -10.518 -19.357 12.498 1.00 93.62 146 LYS A C 1
ATOM 1225 O O . LYS A 1 146 ? -10.135 -20.476 12.185 1.00 93.62 146 LYS A O 1
ATOM 1230 N N . HIS A 1 147 ? -10.350 -18.281 11.730 1.00 94.44 147 HIS A N 1
ATOM 1231 C CA . HIS A 1 147 ? -9.731 -18.338 10.403 1.00 94.44 147 HIS A CA 1
ATOM 1232 C C . HIS A 1 147 ? -8.245 -17.974 10.418 1.00 94.44 147 HIS A C 1
ATOM 1234 O O . HIS A 1 147 ? -7.599 -18.098 9.387 1.00 94.44 147 HIS A O 1
ATOM 1240 N N . LYS A 1 148 ? -7.714 -17.533 11.568 1.00 94.25 148 LYS A N 1
ATOM 1241 C CA . LYS A 1 148 ? -6.339 -17.043 11.724 1.00 94.25 148 LYS A CA 1
ATOM 1242 C C . LYS A 1 148 ? -6.021 -15.899 10.751 1.00 94.25 148 LYS A C 1
ATOM 1244 O O . LYS A 1 148 ? -5.006 -15.903 10.066 1.00 94.25 148 LYS A O 1
ATOM 1249 N N . LEU A 1 149 ? -6.912 -14.908 10.709 1.00 95.44 149 LEU A N 1
ATOM 1250 C CA . LEU A 1 149 ? -6.781 -13.727 9.851 1.00 95.44 149 LEU A CA 1
ATOM 1251 C C . LEU A 1 149 ? -6.834 -12.436 10.664 1.00 95.44 149 LEU A C 1
ATOM 1253 O O . LEU A 1 149 ? -7.645 -12.332 11.590 1.00 95.44 149 LEU A O 1
ATOM 1257 N N . GLY A 1 150 ? -6.007 -11.468 10.274 1.00 94.75 150 GLY A N 1
ATOM 1258 C CA . GLY A 1 150 ? -6.065 -10.067 10.698 1.00 94.75 150 GLY A CA 1
ATOM 1259 C C . GLY A 1 150 ? -6.097 -9.136 9.484 1.00 94.75 150 GLY A C 1
ATOM 1260 O O . GLY A 1 150 ? -5.625 -9.504 8.409 1.00 94.75 150 GLY A O 1
ATOM 1261 N N . GLY A 1 151 ? -6.694 -7.963 9.621 1.00 92.12 151 GLY A N 1
ATOM 1262 C CA . GLY A 1 151 ? -6.813 -6.977 8.551 1.00 92.12 151 GLY A CA 1
ATOM 1263 C C . GLY A 1 151 ? -7.140 -5.631 9.139 1.00 92.12 151 GLY A C 1
ATOM 1264 O O . GLY A 1 151 ? -8.108 -5.584 9.926 1.00 92.12 151 GLY A O 1
#

Radius of gyration: 20.91 Å; chains: 1; bounding box: 40×40×56 Å

Sequence (151 aa):
MVAPLNQRNAHPRDESVTFEAEGHRYLIQGSSEGVISVTTLLGEFFPKFDPDAVIDKYYTRWQQNSYKKPECYNKTKDEIKEMWRADGDKAKEEGTRLHQAIEAYYNNDEEVEYDQSRKEWKQFQAFQEEHKLEAYRTEMILWSSKHKLGG

Foldseek 3Di:
DDDALCVVLPDPQVVQWDFDPVVGFIQGNNHRVLADEPVVVVVVVDDDDDLCVVCVVCVVVCQVDCVVPVVSHPHDSVRVVVVVVVVVVVVVVVVVLVLVVVSCVLRVNPVRDDDCVDPVNVVVVVVCVVDVDRDNHGPDWDDDPVNSYID

Organism: NCBI:txid568900

pLDDT: mean 94.4, std 4.1, range [64.44, 98.31]